Protein AF-A0A0X3BNY9-F1 (afdb_monomer_lite)

Radius of gyration: 15.88 Å; chains: 1; bounding box: 34×23×44 Å

Organism: NCBI:txid83986

pLDDT: mean 82.45, std 11.98, range [49.09, 97.81]

Secondary structure (DSSP, 8-state):
---HHHHHHHHHHHHHHHHHHHTT-EEEES-HHHHHHS-GGGS--HHHHHHHHHHTTSS--------SEEEE-

Structure (mmCIF, N/CA/C/O backbone):
data_AF-A0A0X3BNY9-F1
#
_entry.id   AF-A0A0X3BNY9-F1
#
loop_
_atom_site.group_PDB
_atom_site.id
_atom_site.type_symbol
_atom_site.label_atom_id
_atom_site.label_alt_id
_atom_site.label_comp_id
_atom_site.label_asym_id
_atom_site.label_entity_id
_atom_site.label_seq_id
_atom_site.pdbx_PDB_ins_code
_atom_site.Cartn_x
_atom_site.Cartn_y
_atom_site.Cartn_z
_atom_site.occupancy
_atom_site.B_iso_or_equiv
_atom_site.auth_seq_id
_atom_site.auth_comp_id
_atom_site.auth_asym_id
_atom_site.auth_atom_id
_atom_site.pdbx_PDB_model_num
ATOM 1 N N . MET A 1 1 ? 19.000 9.800 -26.697 1.00 49.09 1 MET A N 1
ATOM 2 C CA . MET A 1 1 ? 19.717 9.339 -25.488 1.00 49.09 1 MET A CA 1
ATOM 3 C C . MET A 1 1 ? 18.766 9.482 -24.306 1.00 49.09 1 MET A C 1
ATOM 5 O O . MET A 1 1 ? 18.252 10.576 -24.104 1.00 49.09 1 MET A O 1
ATOM 9 N N . LEU A 1 2 ? 18.434 8.401 -23.596 1.00 56.50 2 LEU A N 1
ATOM 10 C CA . LEU A 1 2 ? 17.621 8.496 -22.376 1.00 56.50 2 LEU A CA 1
ATOM 11 C C . LEU A 1 2 ? 18.414 9.267 -21.314 1.00 56.50 2 LEU A C 1
ATOM 13 O O . LEU A 1 2 ? 19.599 8.999 -21.118 1.00 56.50 2 LEU A O 1
ATOM 17 N N . SER A 1 3 ? 17.784 10.234 -20.642 1.00 79.00 3 SER A N 1
ATOM 18 C CA . SER A 1 3 ? 18.438 10.904 -19.519 1.00 79.00 3 SER A CA 1
ATOM 19 C C . SER A 1 3 ? 18.685 9.887 -18.401 1.00 79.00 3 SER A C 1
ATOM 21 O O . SER A 1 3 ? 17.863 8.998 -18.161 1.00 79.00 3 SER A O 1
ATOM 23 N N . ARG A 1 4 ? 19.815 10.018 -17.697 1.00 77.69 4 ARG A N 1
ATOM 24 C CA . 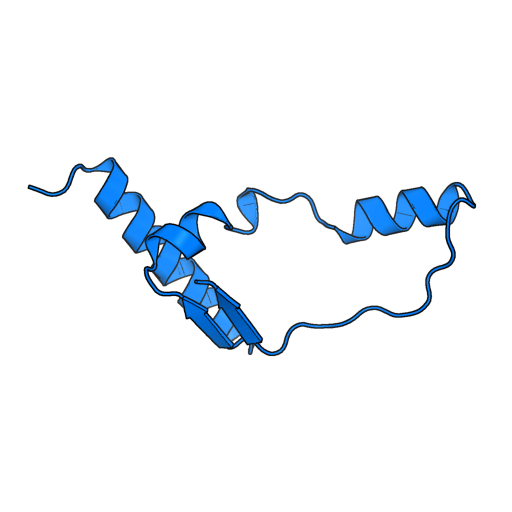ARG A 1 4 ? 20.191 9.129 -16.580 1.00 77.69 4 ARG A CA 1
ATOM 25 C C . ARG A 1 4 ? 19.067 8.987 -15.545 1.00 77.69 4 ARG A C 1
ATOM 27 O O . ARG A 1 4 ? 18.828 7.896 -15.036 1.00 77.69 4 ARG A O 1
ATOM 34 N N . SER A 1 5 ? 18.336 10.071 -15.290 1.00 77.69 5 SER A N 1
ATOM 35 C CA . SER A 1 5 ? 17.198 10.099 -14.367 1.00 77.69 5 SER A CA 1
ATOM 36 C C . SER A 1 5 ? 16.026 9.239 -14.840 1.00 77.69 5 SER A C 1
ATOM 38 O O . SER A 1 5 ? 15.407 8.555 -14.028 1.00 77.69 5 SER A O 1
ATOM 40 N N . LYS A 1 6 ? 15.728 9.235 -16.146 1.00 76.56 6 LYS A N 1
ATOM 41 C CA . LYS A 1 6 ? 14.636 8.432 -16.706 1.00 76.56 6 LYS A CA 1
ATOM 42 C C . LYS A 1 6 ? 14.973 6.939 -16.702 1.00 76.56 6 LYS A C 1
ATOM 44 O O . LYS A 1 6 ? 14.134 6.145 -16.294 1.00 76.56 6 LYS A O 1
ATOM 49 N N . ALA A 1 7 ? 16.214 6.579 -17.037 1.00 77.00 7 ALA A N 1
ATOM 50 C CA . ALA A 1 7 ? 16.689 5.197 -16.933 1.00 77.00 7 ALA A CA 1
ATOM 51 C C . ALA A 1 7 ? 16.597 4.662 -15.489 1.00 77.00 7 ALA A C 1
ATOM 53 O O . ALA A 1 7 ? 16.132 3.549 -15.266 1.00 77.00 7 ALA A O 1
ATOM 54 N N . LYS A 1 8 ? 16.960 5.484 -14.491 1.00 77.62 8 LYS A N 1
ATOM 55 C CA . LYS A 1 8 ? 16.864 5.113 -13.070 1.00 77.62 8 LYS A CA 1
ATOM 56 C C . LYS A 1 8 ? 15.417 4.902 -12.599 1.00 77.62 8 LYS A C 1
ATOM 58 O O . LYS A 1 8 ? 15.178 4.014 -11.788 1.00 77.62 8 LYS A O 1
ATOM 63 N N . LYS A 1 9 ? 14.460 5.701 -13.092 1.00 78.75 9 LYS A N 1
ATOM 64 C CA . LYS A 1 9 ? 13.028 5.515 -12.791 1.00 78.75 9 LYS A CA 1
ATOM 65 C C . LYS A 1 9 ? 12.502 4.195 -13.354 1.00 78.75 9 LYS A C 1
ATOM 67 O O . LYS A 1 9 ? 11.817 3.476 -12.644 1.00 78.75 9 LYS A O 1
ATOM 72 N N . GLU A 1 10 ? 12.838 3.860 -14.596 1.00 77.44 10 GLU A N 1
ATOM 73 C CA . GLU A 1 10 ? 12.387 2.600 -15.203 1.00 77.44 10 GLU A CA 1
ATOM 74 C C . GLU A 1 10 ? 12.956 1.370 -14.479 1.00 77.44 10 GLU A C 1
ATOM 76 O O . GLU A 1 10 ? 12.201 0.448 -14.188 1.00 77.44 10 GLU A O 1
ATOM 81 N N . ILE A 1 11 ? 14.243 1.391 -14.101 1.00 78.81 11 ILE A N 1
ATOM 82 C CA . ILE A 1 11 ? 14.861 0.310 -13.310 1.00 78.81 11 ILE A CA 1
ATOM 83 C C . ILE A 1 11 ? 14.132 0.119 -11.972 1.00 78.81 11 ILE A C 1
ATOM 85 O O . ILE A 1 11 ? 13.707 -0.990 -11.668 1.00 78.81 11 ILE A O 1
ATOM 89 N N . ARG A 1 12 ? 13.898 1.203 -11.221 1.00 81.69 12 ARG A N 1
ATOM 90 C CA . ARG A 1 12 ? 13.183 1.147 -9.932 1.00 81.69 12 ARG A CA 1
ATOM 91 C C . ARG A 1 12 ? 11.757 0.623 -10.059 1.00 81.69 12 ARG A C 1
ATOM 93 O O . ARG A 1 12 ? 11.295 -0.130 -9.212 1.00 81.69 12 ARG A O 1
ATOM 100 N N . GLY A 1 13 ? 11.052 1.030 -11.112 1.00 84.06 13 GLY A N 1
ATOM 101 C CA . GLY A 1 13 ? 9.698 0.552 -11.377 1.00 84.06 13 GLY A CA 1
ATOM 102 C C . GLY A 1 13 ? 9.666 -0.948 -11.635 1.00 84.06 13 GLY A C 1
ATOM 103 O O . GLY A 1 13 ? 8.799 -1.649 -11.120 1.00 84.06 13 GLY A O 1
ATOM 104 N N . ARG A 1 14 ? 10.645 -1.454 -12.389 1.00 85.06 14 ARG A N 1
ATOM 105 C CA . ARG A 1 14 ? 10.793 -2.887 -12.629 1.00 85.06 14 ARG A CA 1
ATOM 106 C C . ARG A 1 14 ? 11.109 -3.657 -11.345 1.00 85.06 14 ARG A C 1
ATOM 108 O O . ARG A 1 14 ? 10.440 -4.650 -11.080 1.00 85.06 14 ARG A O 1
ATOM 115 N N . GLU A 1 15 ? 12.073 -3.195 -10.553 1.00 87.19 15 GLU A N 1
ATOM 116 C CA . GLU A 1 15 ? 12.437 -3.819 -9.269 1.00 87.19 15 GLU A CA 1
ATOM 117 C C . GLU A 1 15 ? 11.226 -3.899 -8.329 1.00 87.19 15 GLU A C 1
ATOM 119 O O . GLU A 1 15 ? 10.939 -4.951 -7.763 1.00 87.19 15 GLU A O 1
ATOM 124 N N . LEU A 1 16 ? 10.443 -2.821 -8.243 1.00 83.62 16 LEU A N 1
ATOM 125 C CA . LEU A 1 16 ? 9.222 -2.786 -7.442 1.00 83.62 16 LEU A CA 1
ATOM 126 C C . LEU A 1 16 ? 8.153 -3.763 -7.947 1.00 83.62 16 LEU A C 1
ATOM 128 O O . LEU A 1 16 ? 7.484 -4.421 -7.153 1.00 83.62 16 LEU A O 1
ATOM 132 N N . ARG A 1 17 ? 7.986 -3.888 -9.268 1.00 86.06 17 ARG A N 1
ATOM 133 C CA . ARG A 1 17 ? 7.077 -4.881 -9.855 1.00 86.06 17 ARG A CA 1
ATOM 134 C C . ARG A 1 17 ? 7.491 -6.299 -9.464 1.00 86.06 17 ARG A C 1
ATOM 136 O O . ARG A 1 17 ? 6.629 -7.110 -9.141 1.00 86.06 17 ARG A O 1
ATOM 143 N N . GLU A 1 18 ? 8.786 -6.593 -9.527 1.00 88.31 18 GLU A N 1
ATOM 144 C CA . GLU A 1 18 ? 9.338 -7.903 -9.175 1.00 88.31 18 GLU A CA 1
ATOM 145 C C . GLU A 1 18 ? 9.158 -8.197 -7.678 1.00 88.31 18 GLU A C 1
ATOM 147 O O . GLU A 1 18 ? 8.730 -9.296 -7.331 1.00 88.31 18 GLU A O 1
ATOM 152 N N . GLN A 1 19 ? 9.378 -7.210 -6.805 1.00 87.31 19 GLN A N 1
ATOM 153 C CA . GLN A 1 19 ? 9.118 -7.335 -5.369 1.00 87.31 19 GLN A CA 1
ATOM 154 C C . GLN A 1 19 ? 7.636 -7.617 -5.079 1.00 87.31 19 GLN A C 1
ATOM 156 O O . GLN A 1 19 ? 7.309 -8.591 -4.406 1.00 87.31 19 GLN A O 1
ATOM 161 N N . LEU A 1 20 ? 6.725 -6.813 -5.634 1.00 87.00 20 LEU A N 1
ATOM 162 C CA . LEU A 1 20 ? 5.284 -6.999 -5.434 1.00 87.00 20 LEU A CA 1
ATOM 163 C C . LEU A 1 20 ? 4.811 -8.359 -5.966 1.00 87.00 20 LEU A C 1
ATOM 165 O O . LEU A 1 20 ? 3.975 -9.008 -5.344 1.00 87.00 20 LEU A O 1
ATOM 169 N N . ALA A 1 21 ? 5.393 -8.842 -7.066 1.00 89.00 21 ALA A N 1
ATOM 170 C CA . ALA A 1 21 ? 5.103 -10.174 -7.583 1.00 89.00 21 ALA A CA 1
ATOM 171 C C . ALA A 1 21 ? 5.566 -11.298 -6.635 1.00 89.00 21 ALA A C 1
ATOM 173 O O . ALA A 1 21 ? 4.866 -12.303 -6.516 1.00 89.00 21 ALA A O 1
ATOM 174 N N . GLN A 1 22 ? 6.700 -11.136 -5.940 1.00 90.31 22 GLN A N 1
ATOM 175 C CA . GLN A 1 22 ? 7.152 -12.080 -4.904 1.00 90.31 22 GLN A CA 1
ATOM 176 C C . GLN A 1 22 ? 6.207 -12.102 -3.696 1.00 90.31 22 GLN A C 1
ATOM 178 O O . GLN A 1 22 ? 6.006 -13.153 -3.092 1.00 90.31 22 GLN A O 1
ATOM 183 N N . GLU A 1 23 ? 5.584 -10.967 -3.386 1.00 88.00 23 GLU A N 1
ATOM 184 C CA . GLU A 1 23 ? 4.545 -10.840 -2.357 1.00 88.00 23 GLU A CA 1
ATOM 185 C C . GLU A 1 23 ? 3.164 -11.351 -2.831 1.00 88.00 23 GLU A C 1
ATOM 187 O O . GLU A 1 23 ? 2.197 -11.330 -2.073 1.00 88.00 23 GLU A O 1
ATOM 192 N N . GLY A 1 24 ? 3.053 -11.846 -4.072 1.00 89.56 24 GLY A N 1
ATOM 193 C CA . GLY A 1 24 ? 1.808 -12.371 -4.645 1.00 89.56 24 GLY A CA 1
ATOM 194 C C . GLY A 1 24 ? 0.869 -11.302 -5.214 1.00 89.56 24 GLY A C 1
ATOM 195 O O 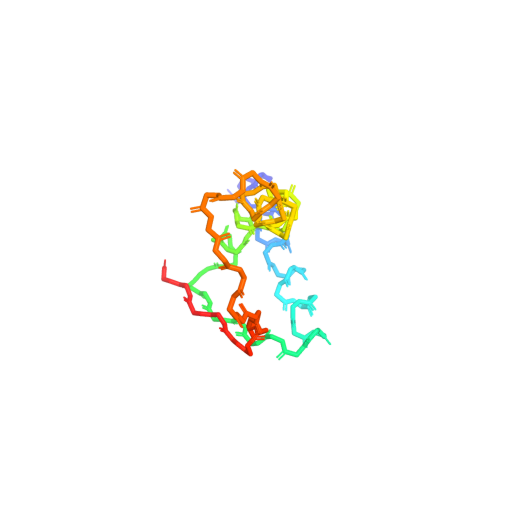. GLY A 1 24 ? -0.272 -11.609 -5.557 1.00 89.56 24 GLY A O 1
ATOM 196 N N . ILE A 1 25 ? 1.340 -10.060 -5.347 1.00 89.75 25 ILE A N 1
ATOM 197 C CA . ILE A 1 25 ? 0.564 -8.912 -5.819 1.00 89.75 25 ILE A CA 1
ATOM 198 C C . ILE A 1 25 ? 0.828 -8.695 -7.314 1.00 89.75 25 ILE A C 1
ATOM 200 O O . ILE A 1 25 ? 1.907 -8.271 -7.734 1.00 89.75 25 ILE A O 1
ATOM 204 N N . LEU A 1 26 ? -0.181 -8.941 -8.152 1.00 89.50 26 LEU A N 1
ATOM 205 C CA . LEU A 1 26 ? -0.056 -8.756 -9.599 1.00 89.50 26 LEU A CA 1
ATOM 206 C C . LEU A 1 26 ? -0.166 -7.277 -9.989 1.00 89.50 26 LEU A C 1
ATOM 208 O O . LEU A 1 26 ? -1.235 -6.683 -9.871 1.00 89.50 26 LEU A O 1
ATOM 212 N N . VAL A 1 27 ? 0.891 -6.702 -10.563 1.00 87.00 27 VAL A N 1
ATOM 213 C CA . VAL A 1 27 ? 0.876 -5.300 -11.013 1.00 87.00 27 VAL A CA 1
ATOM 214 C C . VAL A 1 27 ? 0.819 -5.183 -12.535 1.00 87.00 27 VAL A C 1
ATOM 216 O O . VAL A 1 27 ? 1.651 -5.741 -13.258 1.00 87.00 27 VAL A O 1
ATOM 219 N N . ARG A 1 28 ? -0.135 -4.393 -13.038 1.00 85.88 28 ARG A N 1
ATOM 220 C CA . ARG A 1 28 ? -0.196 -3.956 -14.439 1.00 85.88 28 ARG A CA 1
ATOM 221 C C . ARG A 1 28 ? -0.174 -2.435 -14.522 1.00 85.88 28 ARG A C 1
ATOM 223 O O . ARG A 1 28 ? -1.104 -1.780 -14.068 1.00 85.88 28 ARG A O 1
ATOM 230 N N . ALA A 1 29 ? 0.867 -1.897 -15.151 1.00 83.12 29 ALA A N 1
ATOM 231 C CA . ALA A 1 29 ? 1.005 -0.472 -15.433 1.00 83.12 29 ALA A CA 1
ATOM 232 C C . ALA A 1 29 ? 1.333 -0.223 -16.911 1.00 83.12 29 ALA A C 1
ATOM 234 O O . ALA A 1 29 ? 2.014 -1.048 -17.529 1.00 83.12 29 ALA A O 1
ATOM 235 N N . HIS A 1 30 ? 0.894 0.913 -17.469 1.00 80.81 30 HIS A N 1
ATOM 236 C CA . HIS A 1 30 ? 1.232 1.306 -18.846 1.00 80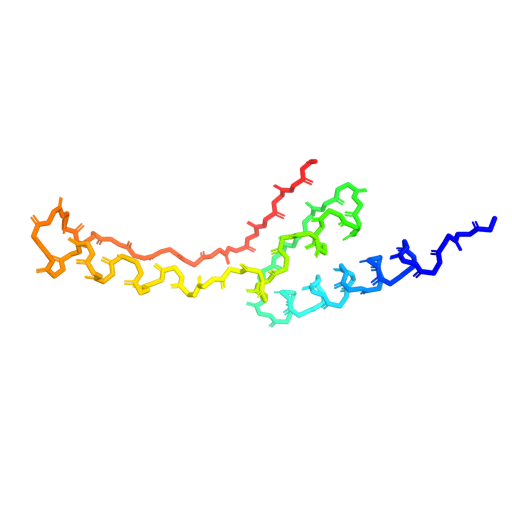.81 30 HIS A CA 1
ATOM 237 C C . HIS A 1 30 ? 2.736 1.543 -19.053 1.00 80.81 30 HIS A C 1
ATOM 239 O O . HIS A 1 30 ? 3.247 1.309 -20.149 1.00 80.81 30 HIS A O 1
ATOM 245 N N . ARG A 1 31 ? 3.454 1.998 -18.016 1.00 78.75 31 ARG A N 1
ATOM 246 C CA . ARG A 1 31 ? 4.919 2.151 -18.005 1.00 78.75 31 ARG A CA 1
ATOM 247 C C . ARG A 1 31 ? 5.465 1.880 -16.606 1.00 78.75 31 ARG A C 1
ATOM 249 O O . ARG A 1 31 ? 4.868 2.317 -15.626 1.00 78.75 31 ARG A O 1
ATOM 256 N N . ASP A 1 32 ? 6.641 1.265 -16.512 1.00 76.94 32 ASP A N 1
ATOM 257 C CA . ASP A 1 32 ? 7.300 1.008 -15.220 1.00 76.94 32 ASP A CA 1
ATOM 258 C C . ASP A 1 32 ? 7.675 2.299 -14.482 1.00 76.94 32 ASP A C 1
ATOM 260 O O . ASP A 1 32 ? 7.664 2.348 -13.257 1.00 76.94 32 ASP A O 1
ATOM 264 N N . SER A 1 33 ? 7.914 3.391 -15.211 1.00 72.69 33 SER A N 1
ATOM 265 C CA . SER A 1 33 ? 8.173 4.698 -14.604 1.00 72.69 33 SER A CA 1
ATOM 266 C C . SER A 1 33 ? 7.022 5.213 -13.732 1.00 72.69 33 SER A C 1
ATOM 268 O O . SER A 1 33 ? 7.293 5.957 -12.799 1.00 72.69 33 SER A O 1
ATOM 270 N N . VAL A 1 34 ? 5.769 4.834 -14.026 1.00 75.75 34 VAL A N 1
ATOM 271 C CA . VAL A 1 34 ? 4.588 5.208 -13.221 1.00 75.75 34 VAL A CA 1
ATOM 272 C C . VAL A 1 34 ? 4.607 4.465 -11.888 1.00 75.75 34 VAL A C 1
ATOM 274 O O . VAL A 1 34 ? 4.354 5.044 -10.840 1.00 75.75 34 VAL A O 1
ATOM 277 N N . LEU A 1 35 ? 4.991 3.189 -11.914 1.00 76.69 35 LEU A N 1
ATOM 278 C CA . LEU A 1 35 ? 5.129 2.381 -10.708 1.00 76.69 35 LEU A CA 1
ATOM 279 C C . LEU A 1 35 ? 6.257 2.907 -9.805 1.00 76.69 35 LEU A C 1
ATOM 281 O O . LEU A 1 35 ? 6.116 2.929 -8.589 1.00 76.69 35 LEU A O 1
ATOM 285 N N . ALA A 1 36 ? 7.346 3.402 -10.398 1.00 73.81 36 ALA A N 1
ATOM 286 C CA . ALA A 1 36 ? 8.464 3.993 -9.662 1.00 73.81 36 ALA A CA 1
ATOM 287 C C . ALA A 1 36 ? 8.123 5.301 -8.926 1.00 73.81 36 ALA A C 1
ATOM 289 O O . ALA A 1 36 ? 8.835 5.673 -7.995 1.00 73.81 36 ALA A O 1
ATOM 290 N N . GLU A 1 37 ? 7.087 6.024 -9.359 1.00 70.19 37 GLU A N 1
ATOM 291 C CA . GLU A 1 37 ? 6.611 7.245 -8.689 1.00 70.19 37 GLU A CA 1
ATOM 292 C C . GLU A 1 37 ? 5.764 6.927 -7.450 1.00 70.19 37 GLU A C 1
ATOM 294 O O . GLU A 1 37 ? 5.743 7.710 -6.507 1.00 70.19 37 GLU A O 1
ATOM 299 N N . GLU A 1 38 ? 5.157 5.742 -7.420 1.00 64.88 38 GLU A N 1
ATOM 300 C CA . GLU A 1 38 ? 4.286 5.231 -6.354 1.00 64.88 38 GLU A CA 1
ATOM 301 C C . GLU A 1 38 ? 5.022 4.281 -5.394 1.00 64.88 38 GLU A C 1
ATOM 303 O O . GLU A 1 38 ? 4.393 3.555 -4.623 1.00 64.88 38 GLU A O 1
ATOM 308 N N . ALA A 1 39 ? 6.356 4.222 -5.470 1.00 62.53 39 ALA A N 1
ATOM 309 C CA . ALA A 1 39 ? 7.122 3.246 -4.713 1.00 62.53 39 ALA A CA 1
ATOM 310 C C . ALA A 1 39 ? 6.846 3.347 -3.200 1.00 62.53 39 ALA A C 1
ATOM 312 O O . ALA A 1 39 ? 6.749 4.460 -2.683 1.00 62.53 39 ALA A O 1
ATOM 313 N N . PRO A 1 40 ? 6.764 2.218 -2.465 1.00 56.75 40 PRO A N 1
ATOM 314 C CA . PRO A 1 40 ? 6.446 2.200 -1.035 1.00 56.75 40 PRO A CA 1
ATOM 315 C C . PRO A 1 40 ? 7.357 3.084 -0.175 1.00 56.75 40 PRO A C 1
ATOM 317 O O . PRO A 1 40 ? 6.912 3.588 0.847 1.00 56.75 40 PRO A O 1
ATOM 320 N N . GLU A 1 41 ? 8.600 3.345 -0.604 1.00 57.34 41 GLU A N 1
ATOM 321 C CA . GLU A 1 41 ? 9.511 4.302 0.050 1.00 57.34 41 GLU A CA 1
ATOM 322 C C . GLU A 1 41 ? 8.939 5.732 0.139 1.00 57.34 41 GLU A C 1
ATOM 324 O O . GLU A 1 41 ? 9.372 6.522 0.976 1.00 57.34 41 GLU A O 1
ATOM 329 N N . VAL A 1 42 ? 7.968 6.075 -0.714 1.00 51.88 42 VAL A N 1
ATOM 330 C CA . VAL A 1 42 ? 7.296 7.382 -0.755 1.00 51.88 42 VAL A CA 1
ATOM 331 C C . VAL A 1 42 ? 6.145 7.458 0.256 1.00 51.88 42 VAL A C 1
ATOM 333 O O . VAL A 1 42 ? 5.781 8.553 0.690 1.00 51.88 42 VAL A O 1
ATOM 336 N N . TYR A 1 43 ? 5.596 6.320 0.692 1.00 54.38 43 TYR A N 1
ATOM 337 C CA . TYR A 1 43 ? 4.450 6.285 1.595 1.00 54.38 43 TYR A CA 1
ATOM 338 C C . TYR A 1 43 ? 4.834 5.785 2.984 1.00 54.38 43 TYR A C 1
ATOM 340 O O . TYR A 1 43 ? 5.324 4.676 3.181 1.00 54.38 43 TYR A O 1
ATOM 348 N N . LYS A 1 44 ? 4.528 6.606 3.993 1.00 61.19 44 LYS A N 1
ATOM 349 C CA . LYS A 1 44 ? 4.493 6.148 5.383 1.00 61.19 44 LYS A CA 1
ATOM 350 C C . LYS A 1 44 ? 3.544 4.947 5.503 1.00 61.19 44 LYS A C 1
ATOM 352 O O . LYS A 1 44 ? 2.537 4.908 4.790 1.00 61.19 44 LYS A O 1
ATOM 357 N N . PRO A 1 45 ? 3.805 4.006 6.423 1.00 74.88 45 PRO A N 1
ATOM 358 C CA . PRO A 1 45 ? 2.890 2.905 6.687 1.00 74.88 45 PRO A CA 1
ATOM 359 C C . PRO A 1 45 ? 1.465 3.410 6.966 1.00 74.88 45 PRO A C 1
ATOM 361 O O . PRO A 1 45 ? 1.198 4.043 7.986 1.00 74.88 45 PRO A O 1
ATOM 364 N N . SER A 1 46 ? 0.524 3.102 6.070 1.00 80.69 46 SER A N 1
ATOM 365 C CA . SER A 1 46 ? -0.873 3.561 6.157 1.00 80.69 46 SER A CA 1
ATOM 366 C C . SER A 1 46 ? -1.583 3.094 7.432 1.00 80.69 46 SER A C 1
ATOM 368 O O . SER A 1 46 ? -2.484 3.770 7.928 1.00 80.69 46 SER A O 1
ATOM 370 N N . HIS A 1 47 ? -1.139 1.975 8.010 1.00 87.25 47 HIS A N 1
ATOM 371 C CA . HIS A 1 47 ? -1.674 1.440 9.260 1.00 87.25 47 HIS A CA 1
ATOM 372 C C . HIS A 1 47 ? -1.478 2.387 10.452 1.00 87.25 47 HIS A C 1
ATOM 374 O O . HIS A 1 47 ? -2.298 2.384 11.367 1.00 87.25 47 HIS A O 1
ATOM 380 N N . GLU A 1 48 ? -0.423 3.207 10.450 1.00 90.31 48 GLU A N 1
ATOM 381 C CA . GLU A 1 48 ? -0.170 4.166 11.526 1.00 90.31 48 GLU A CA 1
ATOM 382 C C . GLU A 1 48 ? -1.226 5.275 11.532 1.00 90.31 48 GLU A C 1
ATOM 384 O O . GLU A 1 48 ? -1.757 5.618 12.585 1.00 90.31 48 GLU A O 1
ATOM 389 N N . VAL A 1 49 ? -1.601 5.768 10.349 1.00 91.00 49 VAL A N 1
ATOM 390 C CA . VAL A 1 49 ? -2.662 6.772 10.200 1.00 91.00 49 VAL A CA 1
ATOM 391 C C . VAL A 1 49 ? -3.999 6.209 10.677 1.00 91.00 49 VAL A C 1
ATOM 393 O O . VAL A 1 49 ? -4.684 6.846 11.473 1.00 91.00 49 VAL A O 1
ATOM 396 N N . VAL A 1 50 ? -4.349 4.995 10.240 1.00 93.81 50 VAL A N 1
ATOM 397 C CA . VAL A 1 50 ? -5.596 4.328 10.654 1.00 93.81 50 VAL A CA 1
ATOM 398 C C . VAL A 1 50 ? -5.638 4.141 12.172 1.00 93.81 50 VAL A C 1
ATOM 400 O O . VAL A 1 50 ? -6.663 4.431 12.789 1.00 93.81 50 VAL A O 1
ATOM 403 N N . ARG A 1 51 ? -4.523 3.716 12.784 1.00 93.88 51 ARG A N 1
ATOM 404 C CA . ARG A 1 51 ? -4.414 3.548 14.239 1.00 93.88 51 ARG A CA 1
ATOM 405 C C . ARG A 1 51 ? -4.686 4.858 14.978 1.00 93.88 51 ARG A C 1
ATOM 407 O O . ARG A 1 51 ? -5.531 4.867 15.863 1.00 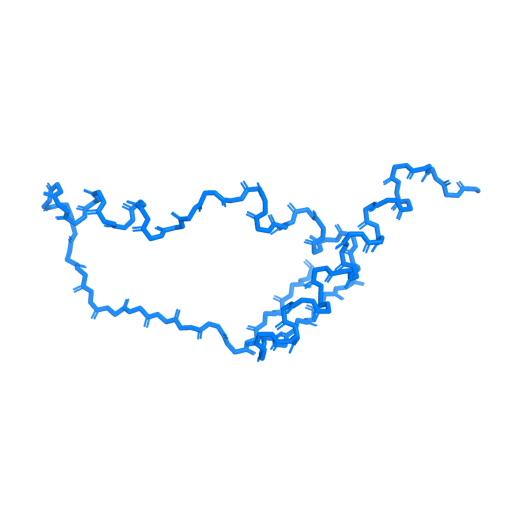93.88 51 ARG A O 1
ATOM 414 N N . VAL A 1 52 ? -4.040 5.957 14.585 1.00 95.19 52 VAL A N 1
ATOM 415 C CA . VAL A 1 52 ? -4.216 7.267 15.242 1.00 95.19 52 VAL A CA 1
ATOM 416 C C . VAL A 1 52 ? -5.664 7.752 15.156 1.00 95.19 52 VAL A C 1
ATOM 418 O O . VAL A 1 52 ? -6.222 8.208 16.150 1.00 95.19 52 VAL A O 1
ATOM 421 N N . VAL A 1 53 ? -6.302 7.633 13.988 1.00 96.31 53 VAL A N 1
ATOM 422 C CA . VAL A 1 53 ? -7.703 8.052 13.802 1.00 96.31 53 VAL A CA 1
ATOM 423 C C . VAL A 1 53 ? -8.654 7.197 14.650 1.00 96.31 53 VAL A C 1
ATOM 425 O O . VAL A 1 53 ? -9.639 7.715 15.180 1.00 96.31 53 VAL A O 1
ATOM 428 N N . HIS A 1 54 ? -8.358 5.903 14.799 1.00 96.81 54 HIS A N 1
ATOM 429 C CA . HIS A 1 54 ? -9.129 5.011 15.657 1.00 96.81 54 HIS A CA 1
ATOM 430 C C . HIS A 1 54 ? -8.959 5.332 17.146 1.00 96.81 54 HIS A C 1
ATOM 432 O O . HIS A 1 54 ? -9.954 5.485 17.852 1.00 96.81 54 HIS A O 1
ATOM 438 N N . GLU A 1 55 ? -7.719 5.497 17.612 1.00 96.88 55 GLU A N 1
ATOM 439 C CA . GLU A 1 55 ? -7.397 5.841 19.005 1.00 96.88 55 GLU A CA 1
ATOM 440 C C . GLU A 1 55 ? -7.954 7.213 19.408 1.00 96.88 55 GLU A C 1
ATOM 442 O O . GLU A 1 55 ? -8.369 7.404 20.549 1.00 96.88 55 GLU A O 1
ATOM 447 N N . ALA A 1 56 ? -8.045 8.151 18.462 1.00 97.81 56 ALA A N 1
ATOM 448 C CA . ALA A 1 56 ? -8.687 9.447 18.662 1.00 97.81 56 ALA A CA 1
ATOM 449 C C . ALA A 1 56 ? -10.229 9.380 18.725 1.00 97.81 56 ALA A C 1
ATOM 451 O O . ALA A 1 56 ? -10.876 10.409 18.914 1.00 97.81 56 ALA A O 1
ATOM 452 N N . GLY A 1 57 ? -10.838 8.204 18.526 1.00 97.06 57 GLY A N 1
ATOM 453 C CA . GLY A 1 57 ? -12.294 8.023 18.531 1.00 97.06 57 GLY A CA 1
ATOM 454 C C . GLY A 1 57 ? -13.009 8.627 17.317 1.00 97.06 57 GLY A C 1
ATOM 455 O O . GLY A 1 57 ? -14.228 8.774 17.335 1.00 97.06 57 GLY A O 1
ATOM 456 N N . LEU A 1 58 ? -12.271 8.980 16.258 1.00 97.44 58 LEU A N 1
ATOM 457 C CA . LEU A 1 58 ? -12.818 9.630 15.062 1.00 97.44 58 LEU A CA 1
ATOM 458 C C . LEU A 1 58 ? -13.408 8.625 14.064 1.00 97.44 58 LEU A C 1
ATOM 460 O O . LEU A 1 58 ? -14.264 8.982 13.257 1.00 97.44 58 LEU A O 1
ATOM 464 N N . SER A 1 59 ? -12.952 7.369 14.098 1.00 96.75 59 SER A N 1
ATOM 465 C CA . SER A 1 59 ? -13.514 6.283 13.286 1.00 96.75 59 SER A CA 1
ATOM 466 C C . SER A 1 59 ? -13.312 4.908 13.934 1.00 96.75 59 SER A C 1
ATOM 468 O O . SER A 1 59 ? -12.376 4.698 14.707 1.00 96.75 59 SER A O 1
ATOM 470 N N . GLY A 1 60 ? -14.178 3.949 13.608 1.00 96.44 60 GLY A N 1
ATOM 471 C CA . GLY A 1 60 ? -14.014 2.547 14.001 1.00 96.44 60 GLY A CA 1
ATOM 472 C C . GLY A 1 60 ? -13.219 1.749 12.965 1.00 96.44 60 GLY A C 1
ATOM 473 O O . GLY A 1 60 ? -13.415 1.929 11.763 1.00 96.44 60 GLY A O 1
ATOM 474 N N . ILE A 1 61 ? -12.360 0.830 13.417 1.00 95.81 61 ILE A N 1
ATOM 475 C CA . ILE A 1 61 ? -11.757 -0.181 12.536 1.00 95.81 61 ILE A CA 1
ATOM 476 C C . ILE A 1 61 ? -12.820 -1.232 12.208 1.00 95.81 61 ILE A C 1
ATOM 478 O O . ILE A 1 61 ? -13.439 -1.792 13.109 1.00 95.81 61 ILE A O 1
ATOM 482 N N . VAL A 1 62 ? -13.006 -1.511 10.917 1.00 96.62 62 VAL A N 1
ATOM 483 C CA . VAL A 1 62 ? -13.983 -2.504 10.436 1.00 96.62 62 VAL A CA 1
ATOM 484 C C . VAL A 1 62 ? -13.281 -3.712 9.824 1.00 96.62 62 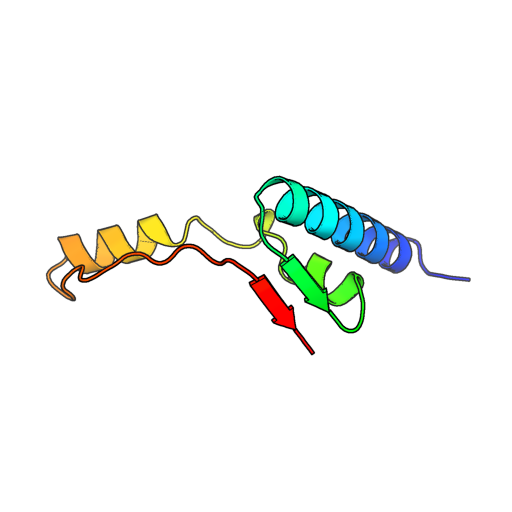VAL A C 1
ATOM 486 O O . VAL A 1 62 ? -13.511 -4.841 10.242 1.00 96.62 62 VAL A O 1
ATOM 489 N N . ALA A 1 63 ? -12.406 -3.484 8.845 1.00 95.06 63 ALA A N 1
ATOM 490 C CA . ALA A 1 63 ? -11.655 -4.539 8.177 1.00 95.06 63 ALA A CA 1
ATOM 491 C C . ALA A 1 63 ? -10.338 -3.999 7.609 1.00 95.06 63 ALA A C 1
ATOM 493 O O . ALA A 1 63 ? -10.231 -2.814 7.284 1.00 95.06 63 ALA A O 1
ATOM 494 N N . ARG A 1 64 ? -9.355 -4.891 7.447 1.00 93.31 64 ARG A N 1
ATOM 495 C CA . ARG A 1 64 ? -8.140 -4.660 6.656 1.00 93.31 64 ARG A CA 1
ATOM 496 C C . ARG A 1 64 ? -8.186 -5.561 5.430 1.00 93.31 64 ARG A C 1
ATOM 498 O O . ARG A 1 64 ? -8.526 -6.734 5.548 1.00 93.31 64 ARG A O 1
ATOM 505 N N . LEU A 1 65 ? -7.842 -5.008 4.275 1.00 92.12 65 LEU A N 1
ATOM 506 C CA . LEU A 1 65 ? -7.787 -5.737 3.013 1.00 92.12 65 LEU A CA 1
ATOM 507 C C . LEU A 1 65 ? -6.335 -5.868 2.566 1.00 92.12 65 LEU A C 1
ATOM 509 O O . LEU A 1 65 ? -5.576 -4.905 2.669 1.00 92.12 65 LEU A O 1
ATOM 513 N N . GLU A 1 66 ? -5.988 -7.040 2.041 1.00 88.62 66 GLU A N 1
ATOM 514 C CA . GLU A 1 66 ? -4.720 -7.274 1.353 1.00 88.62 66 GLU A CA 1
ATOM 515 C C . GLU A 1 66 ? -4.940 -7.186 -0.161 1.00 88.62 66 GLU A C 1
ATOM 517 O O . GLU A 1 66 ? -5.893 -7.786 -0.677 1.00 88.62 66 GLU A O 1
ATOM 522 N N . PRO A 1 67 ? -4.102 -6.446 -0.899 1.00 88.00 67 PRO A N 1
ATOM 523 C CA . PRO A 1 67 ? -4.212 -6.390 -2.345 1.00 88.00 67 PRO A CA 1
ATOM 524 C C . PRO A 1 67 ? -3.778 -7.720 -2.970 1.00 88.00 67 PRO A C 1
ATOM 526 O O . PRO A 1 67 ? -2.744 -8.274 -2.623 1.00 88.00 67 PRO A O 1
ATOM 529 N N . LEU A 1 68 ? -4.541 -8.198 -3.954 1.00 90.56 68 LEU A N 1
ATOM 530 C CA . LEU A 1 68 ? -4.137 -9.320 -4.817 1.00 90.56 68 LEU A CA 1
ATOM 531 C C . LEU A 1 68 ? -3.585 -8.836 -6.164 1.00 90.56 68 LEU A C 1
ATOM 533 O O . LEU A 1 68 ? -2.827 -9.528 -6.840 1.00 90.56 68 LEU A O 1
ATOM 537 N N . GLY A 1 69 ? -3.964 -7.628 -6.574 1.00 89.81 69 GLY A N 1
ATOM 538 C CA . GLY A 1 69 ? -3.475 -7.028 -7.801 1.00 89.81 69 GLY A CA 1
ATOM 539 C C . GLY A 1 69 ? -3.781 -5.541 -7.894 1.00 89.81 69 GLY A C 1
ATOM 540 O O . GLY A 1 69 ? -4.731 -5.040 -7.294 1.00 89.81 69 GLY A O 1
ATOM 541 N N . VAL A 1 70 ? -2.950 -4.841 -8.660 1.00 85.00 70 VAL A N 1
ATOM 542 C CA . VAL A 1 70 ? -2.984 -3.392 -8.845 1.00 85.00 70 VAL A CA 1
ATOM 543 C C . VAL A 1 70 ? -2.898 -3.087 -10.336 1.00 85.00 70 VAL A C 1
ATOM 545 O O . VAL A 1 70 ? -1.953 -3.489 -11.016 1.00 85.00 70 VAL A O 1
ATOM 548 N N . ILE A 1 71 ? -3.883 -2.355 -10.853 1.00 87.56 71 ILE A N 1
ATOM 549 C CA . ILE A 1 71 ? -3.902 -1.876 -12.237 1.00 87.56 71 ILE A CA 1
ATOM 550 C C . ILE A 1 71 ? -3.801 -0.352 -12.206 1.00 87.56 71 ILE A C 1
ATOM 552 O O . ILE A 1 71 ? -4.611 0.306 -11.555 1.00 87.56 71 ILE A O 1
ATOM 556 N N . LYS A 1 72 ? -2.798 0.206 -12.888 1.00 79.81 72 LYS A N 1
ATOM 557 C C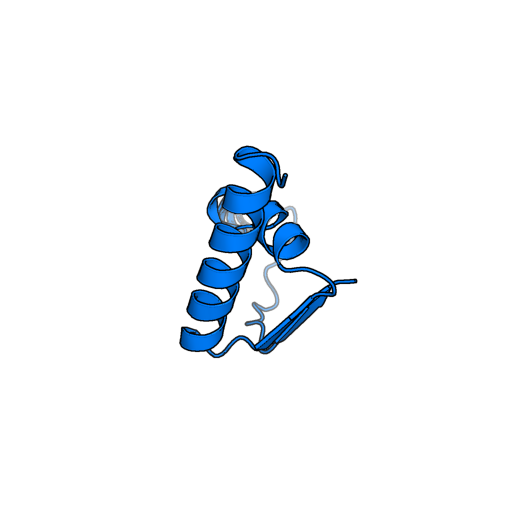A . LYS A 1 72 ? -2.547 1.652 -12.964 1.00 79.81 72 LYS A CA 1
ATOM 558 C C . LYS A 1 72 ? -2.382 2.081 -14.424 1.00 79.81 72 LYS A C 1
ATOM 560 O O . LYS A 1 72 ? -1.576 1.507 -15.155 1.00 79.81 72 LYS A O 1
ATOM 565 N N . GLY A 1 73 ? -3.182 3.057 -14.845 1.00 71.06 73 GLY A N 1
ATOM 566 C CA . GLY A 1 73 ? -3.107 3.692 -16.165 1.00 71.06 73 GLY A CA 1
ATOM 567 C C . GLY A 1 73 ? -2.234 4.931 -16.130 1.00 71.06 73 GLY A C 1
ATOM 568 O O . GLY A 1 73 ? -2.317 5.645 -15.109 1.00 71.06 73 GLY A O 1
#

Foldseek 3Di:
DDDPVRVVLQVQLVVQCVVCVVVQEHEAEPGSSVSSVVRCVVDDDVVVVVVVCVVVVNDDDDDDDDHNYDYYD

Sequence (73 aa):
MLSRSKAKKEIRGRELREQLAQEGILVRAHRDSVLAEEAPEVYKPSHEVVRVVHEAGLSGIVARLEPLGVIKG

InterPro domains:
  IPR001233 RNA-splicing ligase, RtcB [PF01139] (2-73)
  IPR001233 RNA-splicing ligase, RtcB [PTHR11118] (2-73)
  IPR036025 tRNA-splicing ligase RtcB-like superfamily [G3DSA:3.90.1860.10] (1-73)
  IPR036025 tRNA-splicing ligase RtcB-like superfamily [SSF103365] (2-73)